Protein AF-A0A3S3RN73-F1 (afdb_monomer_lite)

Sequence (92 aa):
MTDLMPPPAYLAFDPAGRRLRLDPHEPAFFLNPYEAYAFLHGAANAFFWEDYGFWCFGGFDDVNRLLRDRRFGRQNPAGIPDSRGVGQDRSH

pLDDT: mean 84.76, std 16.33, range [39.16, 97.62]

Secondary structure (DSSP, 8-state):
---PPPPPTT-EEETTTTEEE--TT-HHHHH-HHHHHHHHHHH-SEEEETTTTEEEE--HHHHHHHHH-TTS----TT-----S--------

Radius of gyration: 19.99 Å; chains: 1; bounding box: 62×30×44 Å

Structure (mmCIF, N/CA/C/O backbone):
data_AF-A0A3S3RN73-F1
#
_entry.id   AF-A0A3S3RN73-F1
#
loop_
_atom_site.group_PDB
_atom_site.id
_atom_site.type_symbol
_atom_site.label_atom_id
_atom_site.label_alt_id
_atom_site.label_comp_id
_atom_site.label_asym_id
_atom_site.label_entity_id
_atom_site.label_seq_id
_atom_site.pdbx_PDB_ins_code
_atom_site.Cartn_x
_atom_site.Cartn_y
_atom_site.Cartn_z
_atom_site.occupancy
_atom_site.B_iso_or_equiv
_atom_site.auth_seq_id
_atom_site.auth_comp_id
_atom_site.auth_asym_id
_atom_site.auth_atom_id
_atom_site.pdbx_PDB_model_num
ATOM 1 N N . MET A 1 1 ? -8.531 -16.346 14.709 1.00 39.16 1 MET A N 1
ATOM 2 C CA . MET A 1 1 ? -9.331 -15.374 13.941 1.00 39.16 1 MET A CA 1
ATOM 3 C C . MET A 1 1 ? -8.634 -14.048 14.150 1.00 39.16 1 MET A C 1
ATOM 5 O O . MET A 1 1 ? -8.701 -13.532 15.254 1.00 39.16 1 MET A O 1
ATOM 9 N N . THR A 1 2 ? -7.780 -13.638 13.211 1.00 49.66 2 THR A N 1
ATOM 10 C CA . THR A 1 2 ? -6.970 -12.421 13.357 1.00 49.66 2 THR A CA 1
ATOM 11 C C . THR A 1 2 ? -7.929 -11.247 13.456 1.00 49.66 2 THR A C 1
ATOM 13 O O . THR A 1 2 ? -8.746 -11.070 12.555 1.00 49.66 2 THR A O 1
ATOM 16 N N . ASP A 1 3 ? -7.882 -10.518 14.568 1.00 58.31 3 ASP A N 1
ATOM 17 C CA . ASP A 1 3 ? -8.614 -9.267 14.722 1.00 58.31 3 ASP A CA 1
ATOM 18 C C . ASP A 1 3 ? -7.985 -8.287 13.727 1.00 58.31 3 ASP A C 1
ATOM 20 O O . ASP A 1 3 ? -6.894 -7.758 13.940 1.00 58.31 3 ASP A O 1
ATOM 24 N N . LEU A 1 4 ? -8.575 -8.215 12.534 1.00 65.69 4 LEU A N 1
ATOM 25 C CA . LEU A 1 4 ? -8.137 -7.297 11.500 1.00 65.69 4 LEU A CA 1
ATOM 26 C C . LEU A 1 4 ? -8.460 -5.904 12.016 1.00 65.69 4 LEU A C 1
ATOM 28 O O . LEU A 1 4 ? -9.629 -5.589 12.242 1.00 65.69 4 LEU A O 1
ATOM 32 N N . MET A 1 5 ? -7.423 -5.084 12.193 1.00 75.62 5 MET A N 1
ATOM 33 C CA . MET A 1 5 ? -7.595 -3.655 12.421 1.00 75.62 5 MET A CA 1
ATOM 34 C C . MET A 1 5 ? -8.611 -3.129 11.393 1.00 75.62 5 MET A C 1
ATOM 36 O O . MET A 1 5 ? -8.531 -3.517 10.222 1.00 75.62 5 MET A O 1
ATOM 40 N N . PRO A 1 6 ? -9.595 -2.309 11.800 1.00 85.00 6 PRO A N 1
ATOM 41 C CA . PRO A 1 6 ? -10.564 -1.780 10.854 1.00 85.00 6 PRO A CA 1
ATOM 42 C C . PRO A 1 6 ? -9.839 -1.020 9.732 1.00 85.00 6 PRO A C 1
ATOM 44 O O . PRO A 1 6 ? -8.824 -0.368 10.000 1.00 85.00 6 PRO A O 1
ATOM 47 N N . PRO A 1 7 ? -10.331 -1.101 8.482 1.00 89.44 7 PRO A N 1
ATOM 48 C CA . PRO A 1 7 ? -9.736 -0.357 7.383 1.00 89.44 7 PRO A CA 1
ATOM 49 C C . PRO A 1 7 ? -9.787 1.150 7.679 1.00 89.44 7 PRO A C 1
ATOM 51 O O . PRO A 1 7 ? -10.803 1.628 8.199 1.00 89.44 7 PRO A O 1
ATOM 54 N N . PRO A 1 8 ? -8.735 1.913 7.330 1.00 93.00 8 PRO A N 1
ATOM 55 C CA . PRO A 1 8 ? -8.781 3.369 7.387 1.00 93.00 8 PRO A CA 1
ATOM 56 C C . PRO A 1 8 ? -9.957 3.912 6.568 1.00 93.00 8 PRO A C 1
ATOM 58 O O . PRO A 1 8 ? -10.286 3.370 5.516 1.00 93.00 8 PRO A O 1
ATOM 61 N N . ALA A 1 9 ? -10.579 5.006 7.014 1.00 93.81 9 ALA A N 1
ATOM 62 C CA . ALA A 1 9 ? -11.809 5.529 6.399 1.00 93.81 9 ALA A CA 1
ATOM 63 C C . ALA A 1 9 ? -11.660 5.929 4.916 1.00 93.81 9 ALA A C 1
ATOM 65 O O . ALA A 1 9 ? -12.646 5.977 4.184 1.00 93.81 9 ALA A O 1
ATOM 66 N N . TYR A 1 10 ? -10.433 6.217 4.483 1.00 94.81 10 TYR A N 1
ATOM 67 C CA . TYR A 1 10 ? -10.087 6.606 3.118 1.00 94.81 10 TYR A CA 1
ATOM 68 C C . TYR A 1 10 ? -9.710 5.423 2.206 1.00 94.81 10 TYR A C 1
ATOM 70 O O . TYR A 1 10 ? -9.317 5.611 1.056 1.00 94.81 10 TYR A O 1
ATOM 78 N N . LEU A 1 11 ? -9.813 4.196 2.718 1.00 94.88 11 LEU A N 1
ATOM 79 C CA . LEU A 1 11 ? -9.457 2.965 2.031 1.00 94.88 11 LEU A CA 1
ATOM 80 C C . LEU A 1 11 ? -10.664 2.026 2.021 1.00 94.88 11 LEU A C 1
ATOM 82 O O . LEU A 1 11 ? -11.243 1.723 3.061 1.00 94.88 11 LEU A O 1
ATOM 86 N N . ALA A 1 12 ? -11.010 1.496 0.849 1.00 95.81 12 ALA A N 1
ATOM 87 C CA . ALA A 1 12 ? -11.983 0.416 0.732 1.00 95.81 12 ALA A CA 1
ATOM 88 C C . ALA A 1 12 ? -11.298 -0.845 0.202 1.00 95.81 12 ALA A C 1
ATOM 90 O O . ALA A 1 12 ? -10.640 -0.822 -0.839 1.00 95.81 12 ALA A O 1
ATOM 91 N N . PHE A 1 13 ? -11.471 -1.954 0.919 1.00 95.75 13 PHE A N 1
ATOM 92 C CA . PHE A 1 13 ? -10.880 -3.236 0.561 1.00 95.75 13 PHE A CA 1
ATOM 93 C C . PHE A 1 13 ? -11.940 -4.335 0.516 1.00 95.75 13 PHE A C 1
ATOM 95 O O . PHE A 1 13 ? -12.630 -4.581 1.505 1.00 95.75 13 PHE A O 1
ATOM 102 N N . ASP A 1 14 ? -12.047 -5.005 -0.631 1.00 95.00 14 ASP A N 1
ATOM 103 C CA . ASP A 1 14 ? -12.833 -6.226 -0.800 1.00 95.00 14 ASP A CA 1
ATOM 104 C C . ASP A 1 14 ? -11.912 -7.449 -0.642 1.00 95.00 14 ASP A C 1
ATOM 106 O O . ASP A 1 14 ? -11.119 -7.734 -1.548 1.00 95.00 14 ASP A O 1
ATOM 110 N N . PRO A 1 15 ? -12.007 -8.206 0.467 1.00 91.31 15 PRO A N 1
ATOM 111 C CA . PRO A 1 15 ? -11.164 -9.375 0.692 1.00 91.31 15 PRO A CA 1
ATOM 112 C C . PRO A 1 15 ? -11.504 -10.556 -0.227 1.00 91.31 15 PRO A C 1
ATOM 114 O O . PRO A 1 15 ? -10.621 -11.363 -0.515 1.00 91.31 15 PRO A O 1
ATOM 117 N N . ALA A 1 16 ? -12.747 -10.671 -0.710 1.00 92.25 16 ALA A N 1
ATOM 118 C CA . ALA A 1 16 ? -13.158 -11.784 -1.565 1.00 92.25 16 ALA A CA 1
ATOM 119 C C . ALA A 1 16 ? -12.581 -11.632 -2.980 1.00 92.25 16 ALA A C 1
ATOM 121 O O . ALA A 1 16 ? -12.024 -12.581 -3.536 1.00 92.25 16 ALA A O 1
ATOM 122 N N . GLY A 1 17 ? -12.667 -10.424 -3.543 1.00 93.81 17 GLY A N 1
ATOM 123 C CA . GLY A 1 17 ? -12.082 -10.081 -4.839 1.00 93.81 17 GLY A CA 1
ATOM 124 C C . GLY A 1 17 ? -10.613 -9.651 -4.781 1.00 93.81 17 GLY A C 1
ATOM 125 O O . GLY A 1 17 ? -9.973 -9.567 -5.830 1.00 93.81 17 GLY A O 1
ATOM 126 N N . ARG A 1 18 ? -10.070 -9.387 -3.583 1.00 95.44 18 ARG A N 1
ATOM 127 C CA . ARG A 1 18 ? -8.766 -8.734 -3.352 1.00 95.44 18 ARG A CA 1
ATOM 128 C C . ARG A 1 18 ? -8.646 -7.424 -4.127 1.00 95.44 18 ARG A C 1
ATOM 130 O O . ARG A 1 18 ? -7.650 -7.195 -4.813 1.00 95.44 18 ARG A O 1
ATOM 137 N N . ARG A 1 19 ? -9.680 -6.588 -4.048 1.00 97.31 19 ARG A N 1
ATOM 138 C CA . ARG A 1 19 ? -9.728 -5.286 -4.725 1.00 97.31 19 ARG A CA 1
ATOM 139 C C . ARG A 1 19 ? -9.520 -4.167 -3.718 1.00 97.31 19 ARG A C 1
ATOM 141 O O . ARG A 1 19 ? -10.156 -4.160 -2.666 1.00 97.31 19 ARG A O 1
ATOM 148 N N . LEU A 1 20 ? -8.626 -3.246 -4.051 1.00 97.19 20 LEU A N 1
ATOM 149 C CA . LEU A 1 20 ? -8.308 -2.067 -3.260 1.00 97.19 20 LEU A CA 1
ATOM 150 C C . LEU A 1 20 ? -8.742 -0.816 -4.020 1.00 97.19 20 LEU A C 1
ATOM 152 O O . LEU A 1 20 ? -8.309 -0.602 -5.153 1.00 97.19 20 LEU A O 1
ATOM 156 N N . ARG A 1 21 ? -9.530 0.028 -3.358 1.00 97.19 21 ARG A N 1
ATOM 157 C CA . ARG A 1 21 ? -9.776 1.413 -3.759 1.00 97.19 21 ARG A CA 1
ATOM 158 C C . ARG A 1 21 ? -9.145 2.331 -2.725 1.00 97.19 21 ARG A C 1
ATOM 160 O O . ARG A 1 21 ? -9.497 2.273 -1.545 1.00 97.19 21 ARG A O 1
ATOM 167 N N . LEU A 1 22 ? -8.197 3.131 -3.181 1.00 96.19 22 LEU A N 1
ATOM 168 C CA . LEU A 1 22 ? -7.406 4.052 -2.383 1.00 96.19 22 LEU A CA 1
ATOM 169 C C . LEU A 1 22 ? -6.865 5.114 -3.336 1.00 96.19 22 LEU A C 1
ATOM 171 O O . LEU A 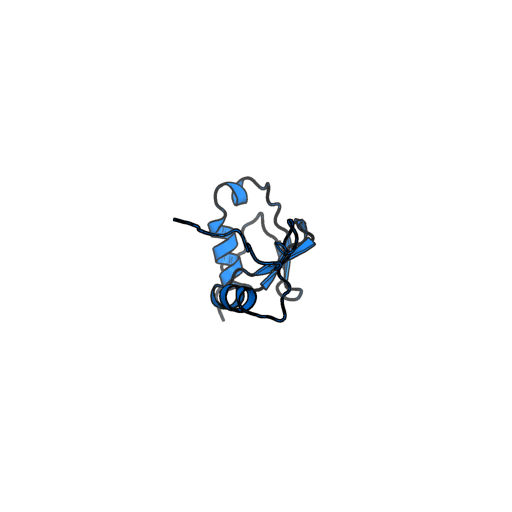1 22 ? -6.006 4.808 -4.165 1.00 96.19 22 LEU A O 1
ATOM 175 N N . ASP A 1 23 ? -7.350 6.347 -3.213 1.00 96.00 23 ASP A N 1
ATOM 176 C CA . ASP A 1 23 ? -6.825 7.450 -4.012 1.00 96.00 23 ASP A CA 1
ATOM 177 C C . ASP A 1 23 ? -5.363 7.710 -3.595 1.00 96.00 23 ASP A C 1
ATOM 179 O O . ASP A 1 23 ? -5.107 8.029 -2.430 1.00 96.00 23 ASP A O 1
ATOM 183 N N . PRO A 1 24 ? -4.377 7.574 -4.500 1.00 93.75 24 PRO A N 1
ATOM 184 C CA . PRO A 1 24 ? -2.979 7.834 -4.166 1.00 93.75 24 PRO A CA 1
ATOM 185 C C . PRO A 1 24 ? -2.695 9.302 -3.812 1.00 93.75 24 PRO A C 1
ATOM 187 O O . PRO A 1 24 ? -1.634 9.595 -3.260 1.00 93.75 24 PRO A O 1
ATOM 190 N N . HIS A 1 25 ? -3.612 10.218 -4.127 1.00 95.38 25 HIS A N 1
ATOM 191 C CA . HIS A 1 25 ? -3.533 11.633 -3.773 1.00 95.38 25 HIS A CA 1
ATOM 192 C C . HIS A 1 25 ? -4.314 11.987 -2.503 1.00 95.38 25 HIS A C 1
ATOM 194 O O . HIS A 1 25 ? -4.295 13.150 -2.097 1.00 95.38 25 HIS A O 1
ATOM 200 N N . GLU A 1 26 ? -4.977 11.020 -1.863 1.00 96.38 26 GLU A N 1
ATOM 201 C CA . GLU A 1 26 ? -5.658 11.237 -0.590 1.00 96.38 26 GLU A CA 1
ATOM 202 C C . GLU A 1 26 ? -4.669 11.803 0.445 1.00 96.38 26 GLU A C 1
ATOM 204 O O . GLU A 1 26 ? -3.678 11.135 0.764 1.00 96.38 26 GLU A O 1
ATOM 209 N N . PRO A 1 27 ? -4.917 12.997 1.016 1.00 96.81 27 PRO A N 1
ATOM 210 C CA . PRO A 1 27 ? -3.998 13.609 1.969 1.00 96.81 27 PRO A CA 1
ATOM 211 C C . PRO A 1 27 ? -3.667 12.720 3.170 1.00 96.81 27 PRO A C 1
ATOM 213 O O . PRO A 1 27 ? -2.506 12.664 3.577 1.00 96.81 27 PRO A O 1
ATOM 216 N N . ALA A 1 28 ? -4.651 12.000 3.723 1.00 95.12 28 ALA A N 1
ATOM 217 C CA . ALA A 1 28 ? -4.424 11.111 4.863 1.00 95.12 28 ALA A CA 1
ATOM 218 C C . ALA A 1 28 ? -3.457 9.962 4.525 1.00 95.12 28 ALA A C 1
ATOM 220 O O . ALA A 1 28 ? -2.581 9.632 5.326 1.00 95.12 28 ALA A O 1
ATOM 221 N N . PHE A 1 29 ? -3.561 9.413 3.313 1.00 95.69 29 PHE A N 1
ATOM 222 C CA . PHE A 1 29 ? -2.673 8.365 2.822 1.00 95.69 29 PHE A CA 1
ATOM 223 C C . PHE A 1 29 ? -1.298 8.911 2.430 1.00 95.69 29 PHE A C 1
ATOM 225 O O . PHE A 1 29 ? -0.275 8.359 2.827 1.00 95.69 29 PHE A O 1
ATOM 232 N N . PHE A 1 30 ? -1.258 10.015 1.685 1.00 93.44 30 PHE A N 1
ATOM 233 C CA . PHE A 1 30 ? -0.017 10.625 1.214 1.00 93.44 30 PHE A CA 1
ATOM 234 C C . PHE A 1 30 ? 0.887 11.063 2.375 1.00 93.44 30 PHE A C 1
ATOM 236 O O . PHE A 1 30 ? 2.103 10.877 2.323 1.00 93.44 30 PHE A O 1
ATOM 243 N N . LEU A 1 31 ? 0.300 11.623 3.438 1.00 95.94 31 LEU A N 1
ATOM 244 C CA . LEU A 1 31 ? 1.039 12.089 4.612 1.00 95.94 31 LEU A CA 1
ATOM 245 C C . LEU A 1 31 ? 1.448 10.945 5.548 1.00 95.94 31 LEU A C 1
ATOM 247 O O . LEU A 1 31 ? 2.516 11.015 6.157 1.00 95.94 31 LEU A O 1
ATOM 251 N N . ASN A 1 32 ? 0.616 9.908 5.680 1.00 94.81 32 ASN A N 1
ATOM 252 C CA . ASN A 1 32 ? 0.884 8.768 6.554 1.00 94.81 32 ASN A CA 1
ATOM 253 C C . ASN A 1 32 ? 0.461 7.431 5.911 1.00 94.81 32 ASN A C 1
ATOM 255 O O . ASN A 1 32 ? -0.549 6.837 6.297 1.00 94.81 32 ASN A O 1
ATOM 259 N N . PRO A 1 33 ? 1.258 6.892 4.973 1.00 94.25 33 PRO A N 1
ATOM 260 C CA . PRO A 1 33 ? 0.873 5.694 4.227 1.00 94.25 33 PRO A CA 1
ATOM 261 C C . PRO A 1 33 ? 0.970 4.403 5.054 1.00 94.25 33 PRO A C 1
ATOM 263 O O . PRO A 1 33 ? 0.399 3.376 4.688 1.00 94.25 33 PRO A O 1
ATOM 266 N N . TYR A 1 34 ? 1.693 4.431 6.178 1.00 93.56 34 TYR A N 1
ATOM 267 C CA . TYR A 1 34 ? 1.971 3.243 6.988 1.00 93.56 34 TYR A CA 1
ATOM 268 C C . TYR A 1 34 ? 0.722 2.640 7.625 1.00 93.56 34 TYR A C 1
ATOM 270 O O . TYR A 1 34 ? 0.678 1.430 7.828 1.00 93.56 34 TYR A O 1
ATOM 278 N N . GLU A 1 35 ? -0.293 3.457 7.909 1.00 93.81 35 GLU A N 1
ATOM 279 C CA . GLU A 1 35 ? -1.573 2.979 8.431 1.00 93.81 35 GLU A CA 1
ATOM 280 C C . GLU A 1 35 ? -2.269 2.059 7.414 1.00 93.81 35 GLU A C 1
ATOM 282 O O . GLU A 1 35 ? -2.639 0.928 7.737 1.00 93.81 35 GLU A O 1
ATOM 287 N N . ALA A 1 36 ? -2.355 2.500 6.157 1.00 94.06 36 ALA A N 1
ATOM 288 C CA . ALA A 1 36 ? -2.899 1.698 5.068 1.00 94.06 36 ALA A CA 1
ATOM 289 C C . ALA A 1 36 ? -2.071 0.426 4.829 1.00 94.06 36 ALA A C 1
ATOM 291 O O . ALA A 1 36 ? -2.634 -0.658 4.673 1.00 94.06 36 ALA A O 1
ATOM 292 N N . TYR A 1 37 ? -0.738 0.520 4.848 1.00 92.44 37 TYR A N 1
ATOM 293 C CA . TYR A 1 37 ? 0.122 -0.654 4.673 1.00 92.44 37 TYR A CA 1
ATOM 294 C C . TYR A 1 37 ? -0.015 -1.665 5.811 1.00 92.44 37 TYR A C 1
ATOM 296 O O . TYR A 1 37 ? -0.083 -2.863 5.542 1.00 92.44 37 TYR A O 1
ATOM 304 N N . ALA A 1 38 ? -0.107 -1.214 7.064 1.00 92.38 38 ALA A N 1
ATOM 305 C CA . ALA A 1 38 ? -0.316 -2.093 8.211 1.00 92.38 38 ALA A CA 1
ATOM 306 C C . ALA A 1 38 ? -1.627 -2.883 8.079 1.00 92.38 38 ALA A C 1
ATOM 308 O O . ALA A 1 38 ? -1.630 -4.102 8.267 1.00 92.38 38 ALA A O 1
ATOM 309 N N . PHE A 1 39 ? -2.711 -2.213 7.674 1.00 93.00 39 PHE A N 1
ATOM 310 C CA . PHE A 1 39 ? -3.978 -2.872 7.360 1.00 93.00 39 PHE A CA 1
ATOM 311 C C . PHE A 1 39 ? -3.819 -3.910 6.235 1.00 93.00 39 PHE A C 1
ATOM 313 O O . PHE A 1 39 ? -4.198 -5.072 6.399 1.00 93.00 39 PHE A O 1
ATOM 320 N N . LEU A 1 40 ? -3.211 -3.521 5.109 1.00 93.25 40 LEU A N 1
ATOM 321 C CA . LEU A 1 40 ? -3.052 -4.390 3.938 1.00 93.25 40 LEU A CA 1
ATOM 322 C C . LEU A 1 40 ? -2.189 -5.623 4.233 1.00 93.25 40 LEU A C 1
ATOM 324 O O . LEU A 1 40 ? -2.541 -6.717 3.804 1.00 93.25 40 LEU A O 1
ATOM 328 N N . HIS A 1 41 ? -1.119 -5.495 5.020 1.00 90.94 41 HIS A N 1
ATOM 329 C CA . HIS A 1 41 ? -0.302 -6.637 5.444 1.00 90.94 41 HIS A CA 1
ATOM 330 C C . HIS A 1 41 ? -1.076 -7.658 6.287 1.00 90.94 41 HIS A C 1
ATOM 332 O O . HIS A 1 41 ? -0.795 -8.854 6.208 1.00 90.94 41 HIS A O 1
ATOM 338 N N . GLY A 1 42 ? -2.046 -7.203 7.086 1.00 89.62 42 GLY A N 1
ATOM 339 C CA . GLY A 1 42 ? -2.939 -8.088 7.832 1.00 89.62 42 GLY A CA 1
ATOM 340 C C . GLY A 1 42 ? -4.016 -8.727 6.952 1.00 89.62 42 GLY A C 1
ATOM 341 O O . GLY A 1 42 ? -4.364 -9.889 7.159 1.00 89.62 42 GLY A O 1
ATOM 342 N N . ALA A 1 43 ? -4.534 -7.979 5.975 1.00 91.06 43 ALA A N 1
ATOM 343 C CA . ALA A 1 43 ? -5.679 -8.383 5.163 1.00 91.06 43 ALA A CA 1
ATOM 344 C C . ALA A 1 43 ? -5.300 -9.219 3.926 1.00 91.06 43 ALA A C 1
ATOM 346 O O . ALA A 1 43 ? -5.880 -10.284 3.703 1.00 91.06 43 ALA A O 1
ATOM 347 N N . ALA A 1 44 ? -4.349 -8.754 3.107 1.00 90.38 44 ALA A N 1
ATOM 348 C CA . ALA A 1 44 ? -3.866 -9.453 1.917 1.00 90.38 44 ALA A CA 1
ATOM 349 C C . ALA A 1 44 ? -2.524 -8.898 1.404 1.00 90.38 44 ALA A C 1
ATOM 351 O O . ALA A 1 44 ? -2.400 -7.728 1.053 1.00 90.38 44 ALA A O 1
ATOM 352 N N . ASN A 1 45 ? -1.546 -9.785 1.199 1.00 89.94 45 ASN A N 1
ATOM 353 C CA . ASN A 1 45 ? -0.244 -9.418 0.626 1.00 89.94 45 ASN A CA 1
ATOM 354 C C . ASN A 1 45 ? -0.258 -9.184 -0.895 1.00 89.94 45 ASN A C 1
ATOM 356 O O . ASN A 1 45 ? 0.725 -8.668 -1.426 1.00 89.94 45 ASN A O 1
ATOM 360 N N . ALA A 1 46 ? -1.335 -9.562 -1.593 1.00 94.75 46 ALA A N 1
ATOM 361 C CA . ALA A 1 46 ? -1.514 -9.363 -3.030 1.00 94.75 46 ALA A CA 1
ATOM 362 C C . ALA A 1 46 ? -2.946 -8.905 -3.329 1.00 94.75 46 ALA A C 1
ATOM 364 O O . ALA A 1 46 ? -3.903 -9.578 -2.939 1.00 94.75 46 ALA A O 1
ATOM 365 N N . PHE A 1 47 ? -3.092 -7.786 -4.033 1.00 96.06 47 PHE A N 1
ATOM 366 C CA . PHE A 1 47 ? -4.384 -7.166 -4.335 1.00 96.06 47 PHE A CA 1
ATOM 367 C C . PHE A 1 47 ? -4.329 -6.378 -5.645 1.00 96.06 47 PHE A C 1
ATOM 369 O O . PHE A 1 47 ? -3.262 -5.964 -6.093 1.00 96.06 47 PHE A O 1
ATOM 376 N N . PHE A 1 48 ? -5.481 -6.183 -6.274 1.00 97.50 48 PHE A N 1
ATOM 377 C CA . PHE A 1 48 ? -5.632 -5.331 -7.445 1.00 97.50 48 PHE A CA 1
ATOM 378 C C . PHE A 1 48 ? -5.986 -3.915 -6.991 1.00 97.50 48 PHE A C 1
ATOM 380 O O . PHE A 1 48 ? -7.036 -3.715 -6.378 1.00 97.50 48 PHE A O 1
ATOM 387 N N . TRP A 1 49 ? -5.114 -2.947 -7.272 1.00 97.38 49 TRP A N 1
ATOM 388 C CA . TRP A 1 49 ? -5.356 -1.545 -6.944 1.00 97.38 49 TRP A CA 1
ATOM 389 C C . TRP A 1 49 ? -6.125 -0.893 -8.090 1.00 97.38 49 TRP A C 1
ATOM 391 O O . TRP A 1 49 ? -5.592 -0.703 -9.183 1.00 97.38 49 TRP A O 1
ATOM 401 N N . GLU A 1 50 ? -7.396 -0.582 -7.846 1.00 97.62 50 GLU A N 1
ATOM 402 C CA . GLU A 1 50 ? -8.332 -0.126 -8.874 1.00 97.62 50 GLU A CA 1
ATOM 403 C C . GLU A 1 50 ? -7.946 1.231 -9.463 1.00 97.62 50 GLU A C 1
ATOM 405 O O . GLU A 1 50 ? -7.978 1.377 -10.682 1.00 97.62 50 GLU A O 1
ATOM 410 N N . ASP A 1 51 ? -7.510 2.177 -8.628 1.00 96.56 51 ASP A N 1
ATOM 411 C CA . ASP A 1 51 ? -7.094 3.521 -9.052 1.00 96.56 51 ASP A CA 1
ATOM 412 C C . ASP A 1 51 ? -5.869 3.503 -9.984 1.00 96.56 51 ASP A C 1
ATOM 414 O O . ASP A 1 51 ? -5.704 4.387 -10.824 1.00 96.56 51 ASP A O 1
ATOM 418 N N . TYR A 1 52 ? -5.037 2.462 -9.890 1.00 94.88 52 TYR A N 1
ATOM 419 C CA . TYR A 1 52 ? -3.879 2.257 -10.760 1.00 94.88 52 TYR A CA 1
ATOM 420 C C . TYR A 1 52 ? -4.114 1.259 -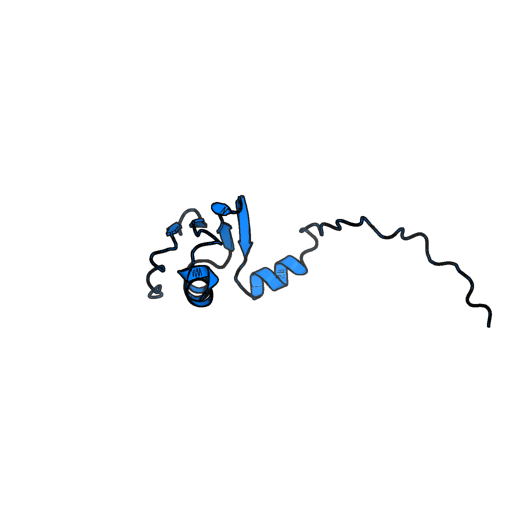11.904 1.00 94.88 52 TYR A C 1
ATOM 422 O O . TYR A 1 52 ? -3.402 1.289 -12.909 1.00 94.88 52 TYR A O 1
ATOM 430 N N . GLY A 1 53 ? -5.088 0.359 -11.768 1.00 96.19 53 GLY A N 1
ATOM 431 C CA . GLY A 1 53 ? -5.418 -0.646 -12.777 1.00 96.19 53 GLY A CA 1
ATOM 432 C C . GLY A 1 53 ? -4.450 -1.835 -12.854 1.00 96.19 53 GLY A C 1
ATOM 433 O O . GLY A 1 53 ? -4.397 -2.503 -13.888 1.00 96.19 53 GLY A O 1
ATOM 434 N N . PHE A 1 54 ? -3.687 -2.131 -11.795 1.00 95.50 54 PHE A N 1
ATOM 435 C CA . PHE A 1 54 ? -2.755 -3.265 -11.776 1.00 95.50 54 PHE A CA 1
ATOM 436 C C . PHE A 1 54 ? -2.661 -3.981 -10.422 1.00 95.50 54 PHE A C 1
ATOM 438 O O . PHE A 1 54 ? -3.140 -3.511 -9.391 1.00 95.50 54 PHE A O 1
ATOM 445 N N . TRP A 1 55 ? -2.039 -5.164 -10.440 1.00 95.31 55 TRP A N 1
ATOM 446 C CA . TRP A 1 55 ? -1.759 -5.956 -9.243 1.00 95.31 55 TRP A CA 1
ATOM 447 C C . TRP A 1 55 ? -0.578 -5.387 -8.458 1.00 95.31 55 TRP A C 1
ATOM 449 O O . TRP A 1 55 ? 0.493 -5.144 -9.015 1.00 95.31 55 TRP A O 1
ATOM 459 N N . CYS A 1 56 ? -0.765 -5.255 -7.151 1.00 95.44 56 CYS A N 1
ATOM 460 C CA . CYS A 1 56 ? 0.235 -4.818 -6.191 1.00 95.44 56 CYS A CA 1
ATOM 461 C C . CYS A 1 56 ? 0.547 -5.943 -5.203 1.00 95.44 56 CYS A C 1
ATOM 463 O O . CYS A 1 56 ? -0.330 -6.721 -4.818 1.00 95.44 56 CYS A O 1
ATOM 465 N N . PHE A 1 57 ? 1.810 -6.004 -4.782 1.00 94.69 57 PHE A N 1
ATOM 466 C CA . PHE A 1 57 ? 2.308 -6.971 -3.811 1.00 94.69 57 PHE A CA 1
ATOM 467 C C . PHE A 1 57 ? 2.962 -6.216 -2.658 1.00 94.69 57 PHE A C 1
ATOM 469 O O . PHE A 1 57 ? 3.918 -5.474 -2.875 1.00 94.69 57 PHE A O 1
ATOM 476 N N . GLY A 1 58 ? 2.428 -6.394 -1.451 1.00 91.88 58 GLY A N 1
ATOM 477 C CA . GLY A 1 58 ? 2.936 -5.771 -0.228 1.00 91.88 58 GLY A CA 1
ATOM 478 C C . GLY A 1 58 ? 3.808 -6.706 0.609 1.00 91.88 58 GLY A C 1
ATOM 479 O O . GLY A 1 58 ? 4.706 -6.242 1.294 1.00 91.88 58 GLY A O 1
ATOM 480 N N . GLY A 1 59 ? 3.595 -8.024 0.552 1.00 91.62 59 GLY A N 1
ATOM 481 C CA . GLY A 1 59 ? 4.309 -8.980 1.409 1.00 91.62 59 GLY A CA 1
ATOM 482 C C . GLY A 1 59 ? 5.790 -9.137 1.054 1.00 91.62 59 GLY A C 1
ATOM 483 O O . GLY A 1 59 ? 6.125 -9.353 -0.109 1.00 91.62 59 GLY A O 1
ATOM 484 N N . PHE A 1 60 ? 6.677 -9.103 2.057 1.00 91.31 60 PHE A N 1
ATOM 485 C CA . PHE A 1 60 ? 8.128 -9.238 1.852 1.00 91.31 60 PHE A CA 1
ATOM 486 C C . PHE A 1 60 ? 8.503 -10.508 1.071 1.00 91.31 60 PHE A C 1
ATOM 488 O O . PHE A 1 60 ? 9.215 -10.427 0.069 1.00 91.31 60 PHE A O 1
ATOM 4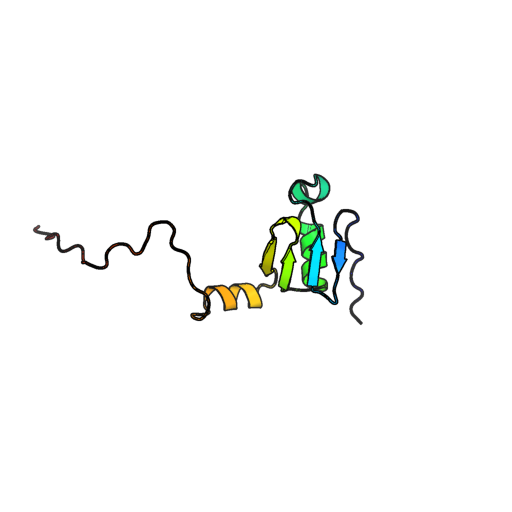95 N N . ASP A 1 61 ? 7.995 -11.669 1.492 1.00 92.38 61 ASP A N 1
ATOM 496 C CA . ASP A 1 61 ? 8.301 -12.949 0.843 1.00 92.38 61 ASP A CA 1
ATOM 497 C C . ASP A 1 61 ? 7.775 -13.006 -0.595 1.00 92.38 61 ASP A C 1
ATOM 499 O O . ASP A 1 61 ? 8.467 -13.486 -1.498 1.00 92.38 61 ASP A O 1
ATOM 503 N N . ASP A 1 62 ? 6.574 -12.469 -0.827 1.00 92.50 62 ASP A N 1
ATOM 504 C CA . ASP A 1 62 ? 5.967 -12.407 -2.154 1.00 92.50 62 ASP A CA 1
ATOM 505 C C . ASP A 1 62 ? 6.780 -11.514 -3.090 1.00 92.50 62 ASP A C 1
ATOM 507 O O . ASP A 1 62 ? 7.147 -11.949 -4.183 1.00 92.50 62 ASP A O 1
ATOM 511 N N . VAL A 1 63 ? 7.132 -10.306 -2.644 1.00 92.94 63 VAL A N 1
ATOM 512 C CA . VAL A 1 63 ? 7.953 -9.358 -3.409 1.00 92.94 63 VAL A CA 1
ATOM 513 C C . VAL A 1 63 ? 9.331 -9.953 -3.705 1.00 92.94 63 VAL A C 1
ATOM 515 O O . VAL A 1 63 ? 9.757 -9.978 -4.862 1.00 92.94 63 VAL A O 1
ATOM 518 N N . ASN A 1 64 ? 10.020 -10.489 -2.692 1.00 94.31 64 ASN A N 1
ATOM 519 C CA . ASN A 1 64 ? 11.350 -11.078 -2.861 1.00 94.31 64 ASN A CA 1
ATOM 520 C C . ASN A 1 64 ? 11.328 -12.267 -3.836 1.00 94.31 64 ASN A C 1
ATOM 522 O O . ASN A 1 64 ? 12.235 -12.408 -4.661 1.00 94.31 64 ASN A O 1
ATOM 526 N N . ARG A 1 65 ? 10.279 -13.099 -3.790 1.00 93.62 65 A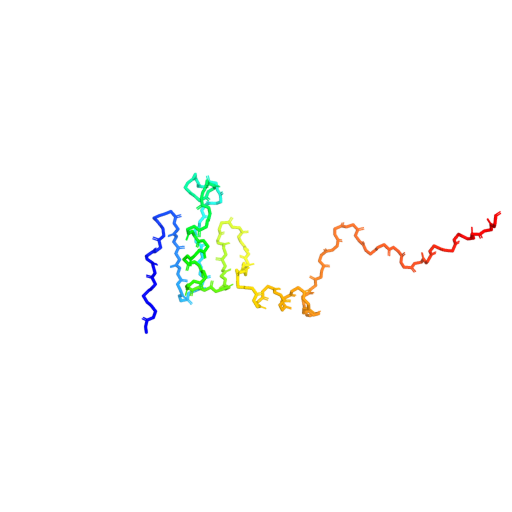RG A N 1
ATOM 527 C CA . ARG A 1 65 ? 10.080 -14.183 -4.758 1.00 93.62 65 ARG A CA 1
ATOM 528 C C . ARG A 1 65 ? 9.814 -13.638 -6.160 1.00 93.62 65 ARG A C 1
ATOM 530 O O . ARG A 1 65 ? 10.480 -14.084 -7.091 1.00 93.62 65 ARG A O 1
ATOM 537 N N . LEU A 1 66 ? 8.894 -12.681 -6.321 1.00 92.62 66 LEU A N 1
ATOM 538 C CA . LEU A 1 66 ? 8.514 -12.134 -7.632 1.00 92.62 66 LEU A CA 1
ATOM 539 C C . LEU A 1 66 ? 9.710 -11.530 -8.376 1.00 9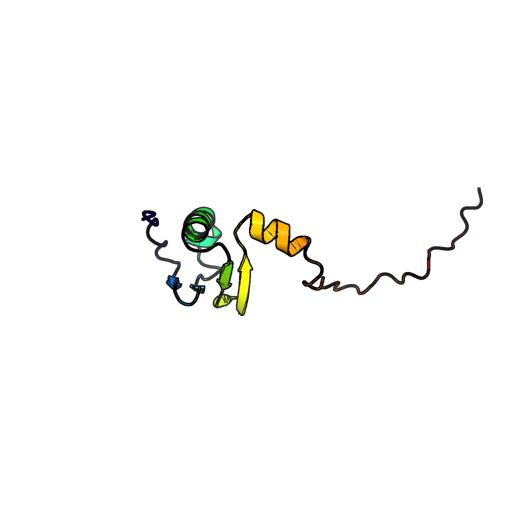2.62 66 LEU A C 1
ATOM 541 O O . LEU A 1 66 ? 9.903 -11.815 -9.554 1.00 92.62 66 LEU A O 1
ATOM 545 N N . LEU A 1 67 ? 10.557 -10.757 -7.692 1.00 91.19 67 LEU A N 1
ATOM 546 C CA . LEU A 1 67 ? 11.731 -10.119 -8.310 1.00 91.19 67 LEU A CA 1
ATOM 547 C C . LEU A 1 67 ? 12.764 -11.130 -8.854 1.00 91.19 67 LEU A C 1
ATOM 549 O O . LEU A 1 67 ? 13.565 -10.814 -9.746 1.00 91.19 67 LEU A O 1
ATOM 553 N N . ARG A 1 68 ? 12.756 -12.357 -8.319 1.00 92.25 68 ARG A N 1
ATOM 554 C CA . ARG A 1 68 ? 13.663 -13.456 -8.689 1.00 92.25 68 ARG A CA 1
ATOM 555 C C . ARG A 1 68 ? 13.011 -14.477 -9.620 1.00 92.25 68 ARG A C 1
ATOM 557 O O . ARG A 1 68 ? 13.719 -15.304 -10.197 1.00 92.25 68 ARG A O 1
ATOM 564 N N . ASP A 1 69 ? 11.694 -14.429 -9.773 1.00 94.19 69 ASP A N 1
ATOM 565 C CA . ASP A 1 69 ? 10.940 -15.375 -10.580 1.00 94.19 69 ASP A CA 1
ATOM 566 C C . ASP A 1 69 ? 11.138 -15.092 -12.073 1.00 94.19 69 ASP A C 1
ATOM 568 O O . ASP A 1 69 ? 10.738 -14.055 -12.598 1.00 94.19 69 ASP A O 1
ATOM 572 N N . ARG A 1 70 ? 11.743 -16.047 -12.785 1.00 90.81 70 ARG A N 1
ATOM 573 C CA . ARG A 1 70 ? 12.035 -15.925 -14.224 1.00 90.81 70 ARG A CA 1
ATOM 574 C C . ARG A 1 70 ? 10.784 -15.965 -15.101 1.00 90.81 70 ARG A C 1
ATOM 576 O O . ARG A 1 70 ? 10.883 -15.656 -16.285 1.00 90.81 70 ARG A O 1
ATOM 583 N N . ARG A 1 71 ? 9.631 -16.354 -14.548 1.00 92.31 71 ARG A N 1
ATOM 584 C CA . ARG A 1 71 ? 8.334 -16.299 -15.238 1.00 92.31 71 ARG A CA 1
ATOM 585 C C . ARG A 1 71 ? 7.828 -14.863 -15.378 1.00 92.31 71 ARG A C 1
ATOM 587 O O .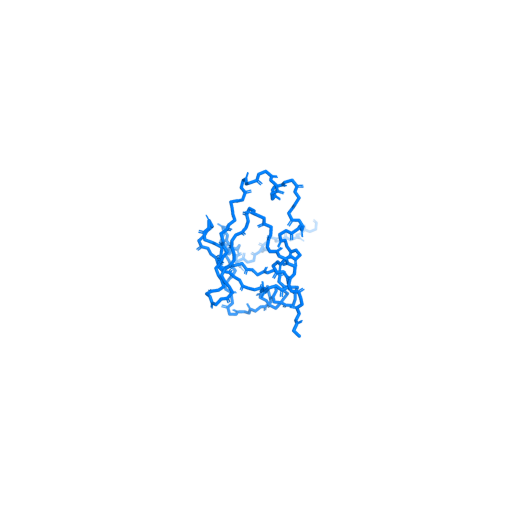 ARG A 1 71 ? 7.029 -14.600 -16.271 1.00 92.31 71 ARG A O 1
ATOM 594 N N . PHE A 1 72 ? 8.300 -13.943 -14.534 1.00 89.06 72 PHE A N 1
ATOM 595 C CA . PHE A 1 72 ? 8.016 -12.519 -14.660 1.00 89.06 72 PHE A CA 1
ATOM 596 C C . PHE A 1 72 ? 9.047 -11.857 -15.579 1.00 89.06 72 PHE A C 1
ATOM 598 O O . PHE A 1 72 ? 10.251 -11.861 -15.317 1.00 89.06 72 PHE A O 1
ATOM 605 N N . GLY A 1 73 ? 8.561 -11.277 -16.678 1.00 85.69 73 GLY A N 1
ATOM 606 C CA . GLY A 1 73 ? 9.390 -10.490 -17.584 1.00 85.69 73 GLY A CA 1
ATOM 607 C C . GLY A 1 73 ? 9.885 -9.209 -16.912 1.00 85.69 73 GLY A C 1
ATOM 608 O O . GLY A 1 73 ? 9.157 -8.564 -16.161 1.00 85.69 73 GLY A O 1
ATOM 609 N N . ARG A 1 74 ? 11.125 -8.813 -17.205 1.00 86.62 74 ARG A N 1
ATOM 610 C CA . ARG A 1 74 ? 11.676 -7.520 -16.782 1.00 86.62 74 ARG A CA 1
ATOM 611 C C . ARG A 1 74 ? 11.492 -6.533 -17.925 1.00 86.62 74 ARG A C 1
ATOM 613 O O . ARG A 1 74 ? 12.117 -6.694 -18.971 1.00 86.62 74 ARG A O 1
ATOM 620 N N . GLN A 1 75 ? 10.628 -5.538 -17.738 1.00 80.62 75 GLN A N 1
ATOM 621 C CA . GLN A 1 75 ? 10.548 -4.412 -18.664 1.00 80.62 75 GLN A CA 1
ATOM 622 C C . GLN A 1 75 ? 11.875 -3.651 -18.607 1.00 80.62 75 GLN A C 1
ATOM 624 O O . GLN A 1 75 ? 12.285 -3.196 -17.542 1.00 80.62 75 GLN A O 1
ATOM 629 N N . ASN A 1 76 ? 12.561 -3.553 -19.744 1.00 73.00 76 ASN A N 1
ATOM 630 C CA . ASN A 1 76 ? 13.757 -2.736 -19.902 1.00 73.00 76 ASN A CA 1
ATOM 631 C C . ASN A 1 76 ? 13.414 -1.585 -20.862 1.00 73.00 76 ASN A C 1
ATOM 633 O O . ASN A 1 76 ? 13.458 -1.797 -22.076 1.00 73.00 76 ASN A O 1
ATOM 637 N N . PRO A 1 77 ? 13.046 -0.394 -20.347 1.00 66.94 77 PRO A N 1
ATOM 638 C CA . PRO A 1 77 ? 12.591 0.728 -21.173 1.00 66.94 77 PRO A CA 1
ATOM 639 C C . PRO A 1 77 ? 13.638 1.214 -22.183 1.00 66.94 77 PRO A C 1
ATOM 641 O O . PRO A 1 77 ? 13.279 1.792 -23.201 1.00 66.94 77 PRO A O 1
ATOM 644 N N . ALA A 1 78 ? 14.924 0.959 -21.919 1.00 71.62 78 ALA A N 1
ATOM 645 C CA . ALA A 1 78 ? 16.035 1.316 -22.799 1.00 71.62 78 ALA A CA 1
ATOM 646 C C . ALA A 1 78 ? 16.403 0.210 -23.814 1.00 71.62 78 ALA A C 1
ATOM 648 O O . ALA A 1 78 ? 17.292 0.410 -24.638 1.00 71.62 78 ALA A O 1
ATOM 649 N N . GLY A 1 79 ? 15.736 -0.951 -23.774 1.00 65.31 79 GLY A N 1
ATOM 650 C CA . GLY A 1 79 ? 16.101 -2.131 -24.562 1.00 65.31 79 GLY A CA 1
ATOM 651 C C . GLY A 1 79 ? 17.338 -2.862 -24.023 1.00 65.31 79 GLY A C 1
ATOM 652 O O . GLY A 1 79 ? 18.061 -2.367 -23.160 1.00 65.31 79 GLY A O 1
ATOM 653 N N . ILE A 1 80 ? 17.571 -4.089 -24.502 1.00 61.72 80 ILE A N 1
ATOM 654 C CA . ILE A 1 80 ? 18.799 -4.848 -24.211 1.00 61.72 80 ILE A CA 1
ATOM 655 C C . ILE A 1 80 ? 19.987 -3.971 -24.649 1.00 61.72 80 ILE A C 1
ATOM 657 O O . ILE A 1 80 ? 20.039 -3.649 -25.837 1.00 61.72 80 ILE A O 1
ATOM 661 N N . PRO A 1 81 ? 20.930 -3.575 -23.764 1.00 59.72 81 PRO A N 1
ATOM 662 C CA . PRO A 1 81 ? 22.198 -3.059 -24.252 1.00 59.72 81 PRO A CA 1
ATOM 663 C C . PRO A 1 81 ? 22.771 -4.141 -25.155 1.00 59.72 81 PRO A C 1
ATOM 665 O O . PRO A 1 81 ? 22.884 -5.291 -24.720 1.00 59.72 81 PRO A O 1
ATOM 668 N N . ASP A 1 82 ? 23.016 -3.787 -26.417 1.00 60.91 82 ASP A N 1
ATOM 669 C CA . ASP A 1 82 ? 23.513 -4.705 -27.430 1.00 60.91 82 ASP A CA 1
ATOM 670 C C . ASP A 1 82 ? 24.601 -5.590 -26.812 1.00 60.91 82 ASP A C 1
ATOM 672 O O . ASP A 1 82 ? 25.624 -5.108 -26.332 1.00 60.91 82 ASP A O 1
ATOM 676 N N . SER A 1 83 ? 24.344 -6.897 -26.754 1.00 55.25 83 SER A N 1
ATOM 677 C CA . SER A 1 83 ? 25.307 -7.865 -26.229 1.00 55.25 83 SER A CA 1
ATOM 678 C C . SER A 1 83 ? 26.491 -8.065 -27.187 1.00 55.25 83 SER A C 1
ATOM 680 O O . SER A 1 83 ? 27.359 -8.893 -26.911 1.00 55.25 83 SER A O 1
ATOM 682 N N . ARG A 1 84 ? 26.563 -7.319 -28.303 1.00 53.06 84 ARG A N 1
ATOM 683 C CA . ARG A 1 84 ? 27.796 -7.127 -29.070 1.00 53.06 84 ARG A CA 1
ATOM 684 C C . ARG A 1 84 ? 28.799 -6.416 -28.174 1.00 53.06 84 ARG A C 1
ATOM 686 O O . ARG A 1 84 ? 28.718 -5.219 -27.923 1.00 53.06 84 ARG A O 1
ATOM 693 N N . GLY A 1 85 ? 29.704 -7.232 -27.642 1.00 45.31 85 GLY A N 1
ATOM 694 C CA . GLY A 1 85 ? 30.665 -6.850 -26.632 1.00 45.31 85 GLY A CA 1
ATOM 695 C C . GLY A 1 85 ? 31.412 -5.571 -26.974 1.00 45.31 85 GLY A C 1
ATOM 696 O O . GLY A 1 85 ? 31.727 -5.286 -28.130 1.00 45.31 85 GLY A O 1
ATOM 697 N N . VAL A 1 86 ? 31.745 -4.833 -25.920 1.00 49.97 86 VAL A N 1
ATOM 698 C CA . VAL A 1 86 ? 32.771 -3.797 -25.949 1.00 49.97 86 VAL A CA 1
ATOM 699 C C . VAL A 1 86 ? 34.110 -4.492 -26.215 1.00 49.97 86 VAL A C 1
ATOM 701 O O . VAL A 1 86 ? 34.897 -4.760 -25.315 1.00 49.97 86 VAL A O 1
ATOM 704 N N . GLY A 1 87 ? 34.337 -4.842 -27.478 1.00 52.75 87 GLY A N 1
ATOM 705 C CA . GLY A 1 87 ? 35.649 -5.055 -28.058 1.00 52.75 87 GLY A CA 1
ATOM 706 C C . GLY A 1 87 ? 36.203 -3.699 -28.468 1.00 52.75 87 GLY A C 1
ATOM 707 O O . GLY A 1 87 ? 36.325 -3.416 -29.653 1.00 52.75 87 GLY A O 1
ATOM 708 N N . GLN A 1 88 ? 36.490 -2.838 -27.494 1.00 50.44 88 GLN A N 1
ATOM 709 C CA . GLN A 1 88 ? 37.478 -1.785 -27.689 1.00 50.44 88 GLN A CA 1
ATOM 710 C C . GLN A 1 88 ? 38.643 -2.096 -26.764 1.00 50.44 88 GLN A C 1
ATOM 712 O O . GLN A 1 88 ? 38.602 -1.878 -25.555 1.00 50.44 88 GLN A O 1
ATOM 717 N N . ASP A 1 89 ? 39.604 -2.767 -27.391 1.00 52.66 89 ASP A N 1
ATOM 718 C CA . ASP A 1 89 ? 41.038 -2.664 -27.179 1.00 52.66 89 ASP A CA 1
ATOM 719 C C . ASP A 1 89 ? 41.451 -1.746 -26.016 1.00 52.66 89 ASP A C 1
ATOM 721 O O . ASP A 1 89 ? 41.391 -0.521 -26.098 1.00 52.66 89 ASP A O 1
ATOM 725 N N . ARG A 1 90 ? 41.878 -2.371 -24.915 1.00 58.12 90 ARG A N 1
ATOM 726 C CA . ARG A 1 90 ? 42.615 -1.718 -23.828 1.00 58.12 90 ARG A CA 1
ATOM 727 C C . ARG A 1 90 ? 44.111 -1.854 -24.091 1.00 58.12 90 ARG A C 1
ATOM 729 O O . ARG A 1 90 ? 44.813 -2.509 -23.320 1.00 58.12 90 ARG A O 1
ATOM 736 N N . SER A 1 91 ? 44.582 -1.283 -25.195 1.00 51.91 91 SER A N 1
ATOM 737 C CA . SER A 1 91 ? 46.019 -1.098 -25.378 1.00 51.91 91 SER A CA 1
ATOM 738 C C . SER A 1 91 ? 46.529 -0.053 -24.383 1.00 51.91 91 SER A C 1
ATOM 740 O O . SER A 1 91 ? 45.936 1.015 -24.237 1.00 51.91 91 SER A O 1
ATOM 742 N N . HIS A 1 92 ? 47.578 -0.483 -23.678 1.00 42.47 92 HIS A N 1
ATOM 743 C CA . HIS A 1 92 ? 48.352 0.125 -22.588 1.00 42.47 92 HIS A CA 1
ATOM 744 C C . HIS A 1 92 ? 48.597 1.637 -22.665 1.00 42.47 92 HIS A C 1
ATOM 746 O O . HIS A 1 92 ? 49.005 2.116 -23.746 1.00 42.47 92 HIS A O 1
#

Foldseek 3Di:
DPPQDDADPQWDADLVQLEIEHDCPPPVCVVPVVSNLSNCVVRDQWGQYVNVRGIDGSDPVVVVCQVVDPVDDDDDVVPDPPPPDPPDDPDD